Protein AF-S4P8P7-F1 (afdb_monomer)

Foldseek 3Di:
DELEPFKDKDFDADPVVRDTPDIDMDTLVFFDADPVGPVDTGGDVVSSVVRVCVGVVPTDPVSVVPDPDDDYDYDPDDDDDPDVCPPPD

Secondary structure (DSSP, 8-state):
-EE-SSEEEEEEEETTTTEEEEEEEEE---EE--TTGGG--EE-HHHHHHHHHHHHHTS-HHHHTT------EE--S-----STTSS--

Organism: NCBI:txid116150

Structure (mmCIF, N/CA/C/O backbone):
data_AF-S4P8P7-F1
#
_entry.id   AF-S4P8P7-F1
#
loop_
_atom_site.group_PDB
_atom_site.id
_atom_site.type_symbol
_atom_site.label_atom_id
_atom_site.label_alt_id
_atom_site.label_comp_id
_atom_site.label_asym_id
_atom_site.label_entity_id
_atom_site.label_seq_id
_atom_site.pdbx_PDB_ins_code
_atom_site.Cartn_x
_atom_site.Cartn_y
_atom_site.Cartn_z
_atom_site.occupancy
_atom_site.B_iso_or_equiv
_atom_site.auth_seq_id
_atom_site.auth_comp_id
_atom_site.auth_asym_id
_atom_site.auth_atom_id
_atom_site.pdbx_PDB_model_num
ATOM 1 N N . MET A 1 1 ? -3.023 4.177 5.383 1.00 97.94 1 MET A N 1
ATOM 2 C CA . MET A 1 1 ? -2.214 3.338 4.478 1.00 97.94 1 MET A CA 1
ATOM 3 C C . MET A 1 1 ? -1.284 4.255 3.724 1.00 97.94 1 MET A C 1
ATOM 5 O O . MET A 1 1 ? -1.785 5.183 3.117 1.00 97.94 1 MET A O 1
ATOM 9 N N . ASP A 1 2 ? 0.018 4.021 3.802 1.00 98.38 2 ASP A N 1
ATOM 10 C CA . ASP A 1 2 ? 1.050 4.753 3.061 1.00 98.38 2 ASP A CA 1
ATOM 11 C C . ASP A 1 2 ? 1.547 3.863 1.915 1.00 98.38 2 ASP A C 1
ATOM 13 O O . ASP A 1 2 ? 2.133 2.806 2.162 1.00 98.38 2 ASP A O 1
ATOM 17 N N . ILE A 1 3 ? 1.237 4.247 0.676 1.00 98.06 3 ILE A N 1
ATOM 18 C CA . ILE A 1 3 ? 1.655 3.565 -0.554 1.00 98.06 3 ILE A CA 1
ATOM 19 C C . ILE A 1 3 ? 2.860 4.321 -1.119 1.00 98.06 3 ILE A C 1
ATOM 21 O O . ILE A 1 3 ? 2.729 5.194 -1.979 1.00 98.06 3 ILE A O 1
ATOM 25 N N . GLY A 1 4 ? 4.037 4.018 -0.578 1.00 96.94 4 GLY A N 1
ATOM 26 C CA . GLY A 1 4 ? 5.293 4.612 -1.012 1.00 96.94 4 GLY A CA 1
ATOM 27 C C . GLY A 1 4 ? 5.833 3.977 -2.292 1.00 96.94 4 GLY A C 1
ATOM 28 O O . GLY A 1 4 ? 5.368 2.933 -2.748 1.00 96.94 4 GLY A O 1
ATOM 29 N N . THR A 1 5 ? 6.888 4.584 -2.829 1.00 95.62 5 THR A N 1
ATOM 30 C CA .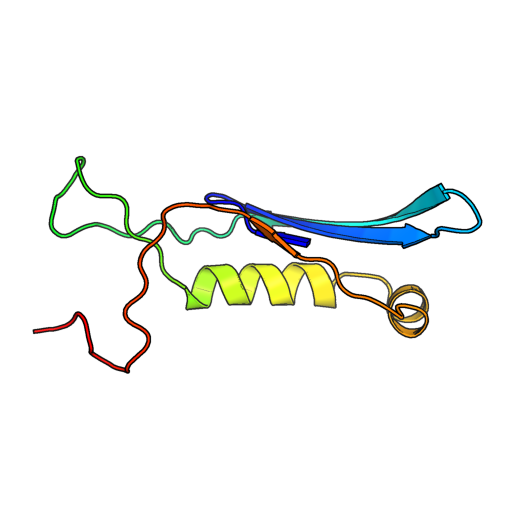 THR A 1 5 ? 7.554 4.103 -4.046 1.00 95.62 5 THR A CA 1
ATOM 31 C C . THR A 1 5 ? 8.188 2.726 -3.839 1.00 95.62 5 THR A C 1
ATOM 33 O O . THR A 1 5 ? 8.052 1.841 -4.679 1.00 95.62 5 THR A O 1
ATOM 36 N N . THR A 1 6 ? 8.847 2.500 -2.703 1.00 96.94 6 THR A N 1
ATOM 37 C CA . THR A 1 6 ? 9.582 1.253 -2.428 1.00 96.94 6 THR A CA 1
ATOM 38 C C . THR A 1 6 ? 8.841 0.283 -1.517 1.00 96.94 6 THR A C 1
ATOM 40 O O . THR A 1 6 ? 9.118 -0.914 -1.548 1.00 96.94 6 THR A O 1
ATOM 43 N N . SER A 1 7 ? 7.897 0.766 -0.710 1.00 98.00 7 SER A N 1
ATOM 44 C CA . SER A 1 7 ? 7.197 -0.042 0.290 1.00 98.00 7 SER A CA 1
ATOM 45 C C . SER A 1 7 ? 5.786 0.468 0.555 1.00 98.00 7 SER A C 1
ATOM 47 O O . SER A 1 7 ? 5.495 1.657 0.430 1.00 98.00 7 SER A O 1
ATOM 49 N N . VAL A 1 8 ? 4.918 -0.449 0.974 1.00 98.62 8 VAL A N 1
ATOM 50 C CA . VAL A 1 8 ? 3.594 -0.155 1.517 1.00 98.62 8 VAL A CA 1
ATOM 51 C C . VAL A 1 8 ? 3.638 -0.326 3.027 1.00 98.62 8 VAL A C 1
ATOM 53 O O . VAL A 1 8 ? 4.106 -1.351 3.527 1.00 98.62 8 VAL A O 1
ATOM 56 N N . LYS A 1 9 ? 3.088 0.643 3.759 1.00 98.69 9 LYS A N 1
ATOM 57 C CA . LYS A 1 9 ? 2.922 0.584 5.215 1.00 98.69 9 LYS A CA 1
ATOM 58 C C . LYS A 1 9 ? 1.448 0.725 5.568 1.00 98.69 9 LYS A C 1
ATOM 60 O O . LYS A 1 9 ? 0.749 1.633 5.114 1.00 98.69 9 LYS A O 1
ATOM 65 N N . VAL A 1 10 ? 0.959 -0.173 6.408 1.00 98.56 10 VAL A N 1
ATOM 66 C CA . VAL A 1 10 ? -0.424 -0.179 6.884 1.00 98.56 10 VAL A CA 1
ATOM 67 C C . VAL A 1 10 ? -0.410 -0.210 8.400 1.00 98.56 10 VAL A C 1
ATOM 69 O O . VAL A 1 10 ? 0.353 -0.955 9.006 1.00 98.56 10 VAL A O 1
ATOM 72 N N . CYS A 1 11 ? -1.270 0.585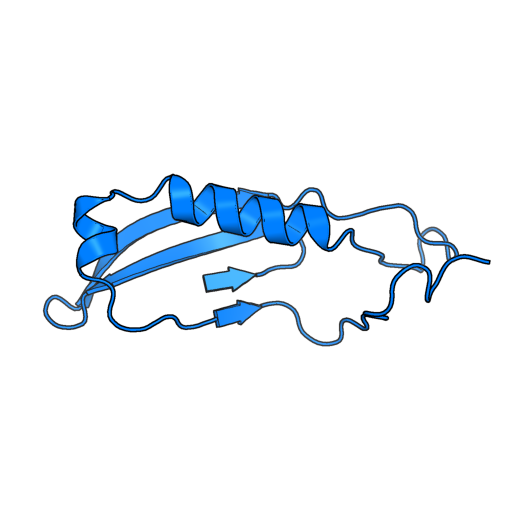 9.018 1.00 98.19 11 CYS A N 1
ATOM 73 C CA . CYS A 1 11 ? -1.528 0.515 10.443 1.00 98.19 11 CYS A CA 1
ATOM 74 C C . CYS A 1 11 ? -3.022 0.647 10.721 1.00 98.19 11 CYS A C 1
ATOM 76 O O . CYS A 1 11 ? -3.774 1.172 9.895 1.00 98.19 11 CYS A O 1
ATOM 78 N N . VAL A 1 12 ? -3.427 0.160 11.888 1.00 98.38 12 VAL A N 1
ATOM 79 C CA . VAL A 1 12 ? -4.734 0.418 12.481 1.00 98.38 12 VAL A CA 1
ATOM 80 C C . VAL A 1 12 ? -4.507 1.324 13.681 1.00 98.38 12 VAL A C 1
ATOM 82 O O . VAL A 1 12 ? -3.667 1.031 14.533 1.00 98.38 12 VAL A O 1
ATOM 85 N N . TYR A 1 13 ? -5.229 2.437 13.698 1.00 97.94 13 TYR A N 1
ATOM 86 C CA . TYR A 1 13 ? -5.179 3.447 14.744 1.00 97.94 13 TYR A CA 1
ATOM 87 C C . TYR A 1 13 ? -6.500 3.436 15.504 1.00 97.94 13 TYR A C 1
ATOM 89 O O . TYR A 1 13 ? -7.563 3.501 14.880 1.00 97.94 13 TYR A O 1
ATOM 97 N N . ASP A 1 14 ? -6.422 3.359 16.826 1.00 97.62 14 ASP A N 1
ATOM 98 C CA . ASP A 1 14 ? -7.572 3.508 17.706 1.00 97.62 14 ASP A CA 1
ATOM 99 C C . ASP A 1 14 ? -7.671 4.976 18.169 1.00 97.62 14 ASP A C 1
ATOM 101 O O . ASP A 1 14 ? -6.767 5.466 18.847 1.00 97.62 14 ASP A O 1
ATOM 105 N N . PRO A 1 15 ? -8.735 5.711 17.796 1.00 96.12 15 PRO A N 1
ATOM 106 C CA . PRO A 1 15 ? -8.891 7.113 18.166 1.00 96.12 15 PRO A CA 1
ATOM 107 C C . PRO A 1 15 ? -9.274 7.339 19.635 1.00 96.12 15 PRO A C 1
ATOM 109 O O . PRO A 1 15 ? -9.094 8.458 20.116 1.00 96.12 15 PRO A O 1
ATOM 112 N N . GLU A 1 16 ? -9.809 6.334 20.336 1.00 96.38 16 GLU A N 1
ATOM 113 C CA . GLU A 1 16 ? -10.202 6.460 21.746 1.00 96.38 16 GLU A CA 1
ATOM 114 C C . GLU A 1 16 ? -8.963 6.420 22.644 1.00 96.38 16 GLU A C 1
ATOM 116 O O . GLU A 1 16 ? -8.741 7.326 23.449 1.00 96.38 16 GLU A O 1
ATOM 121 N N . THR A 1 17 ? -8.110 5.413 22.439 1.00 97.00 17 THR A N 1
ATOM 122 C CA . THR A 1 17 ? -6.838 5.244 23.164 1.00 97.00 17 THR A CA 1
ATOM 123 C C . THR A 1 17 ? -5.693 6.069 22.574 1.00 97.00 17 THR A C 1
ATOM 125 O O . THR A 1 17 ? -4.712 6.346 23.260 1.00 97.00 17 THR A O 1
ATOM 128 N N . LYS A 1 18 ? -5.832 6.524 21.322 1.00 97.00 18 LYS A N 1
ATOM 129 C CA . LYS A 1 18 ? -4.805 7.217 20.523 1.00 97.00 18 LYS A CA 1
ATOM 130 C C . LYS A 1 18 ? -3.572 6.361 20.220 1.00 97.00 18 LYS A C 1
ATOM 132 O O . LYS A 1 18 ? -2.484 6.905 20.019 1.00 97.00 18 LYS A O 1
ATOM 137 N N . GLU A 1 19 ? -3.737 5.046 20.121 1.00 97.31 19 GLU A N 1
ATOM 138 C CA . GLU A 1 19 ? -2.638 4.101 19.916 1.00 97.31 19 GLU A CA 1
ATOM 139 C C . GLU A 1 19 ? -2.669 3.408 1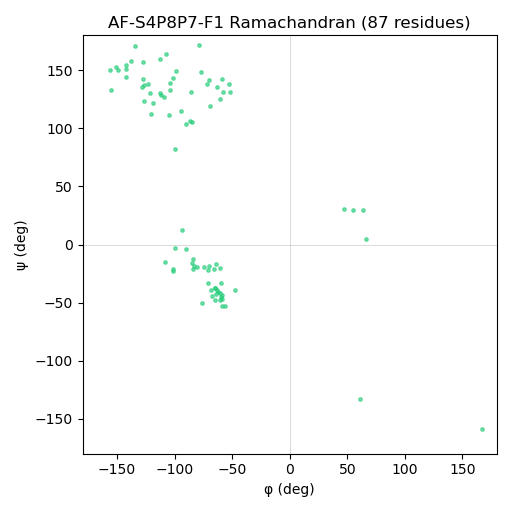8.545 1.00 97.31 19 GLU A C 1
ATOM 141 O O . GLU A 1 19 ? -3.693 3.318 17.862 1.00 97.31 19 GLU A O 1
ATOM 146 N N . LEU A 1 20 ? -1.508 2.888 18.131 1.00 96.94 20 LEU A N 1
ATOM 147 C CA . LEU A 1 20 ? -1.395 1.988 16.983 1.00 96.94 20 LEU A CA 1
ATOM 148 C C . LEU A 1 20 ? -1.560 0.543 17.451 1.00 96.94 20 LEU A C 1
ATOM 150 O O . LEU A 1 20 ? -0.622 -0.054 17.974 1.00 96.94 20 LEU A O 1
ATOM 154 N N . VAL A 1 21 ? -2.730 -0.033 17.203 1.00 97.31 21 VAL A N 1
ATOM 155 C CA . VAL A 1 21 ? -3.085 -1.376 17.692 1.00 97.31 21 VAL A CA 1
ATOM 156 C C . VAL A 1 21 ? -2.573 -2.505 16.793 1.00 97.31 21 VAL A C 1
ATOM 158 O O . VAL A 1 21 ? -2.426 -3.641 17.230 1.00 97.31 21 VAL A O 1
ATOM 161 N N . ALA A 1 22 ? -2.272 -2.211 15.527 1.00 98.06 22 ALA A N 1
ATOM 162 C CA . ALA A 1 22 ? -1.642 -3.159 14.613 1.00 98.06 22 ALA A CA 1
ATOM 163 C C . ALA A 1 22 ? -0.909 -2.424 13.486 1.00 98.06 22 ALA A C 1
ATOM 165 O O . ALA A 1 22 ? -1.314 -1.338 13.067 1.00 98.06 22 ALA A O 1
ATOM 166 N N . LYS A 1 23 ? 0.160 -3.026 12.957 1.00 98.19 23 LYS A N 1
ATOM 167 C CA . LYS A 1 23 ? 0.893 -2.500 11.800 1.00 98.19 23 LYS A CA 1
ATOM 168 C C . LYS A 1 23 ? 1.511 -3.612 10.964 1.00 98.19 23 LYS A C 1
ATOM 170 O O . LYS A 1 23 ? 1.889 -4.650 11.495 1.00 98.19 23 LYS A O 1
ATOM 175 N N . GLN A 1 24 ? 1.635 -3.362 9.669 1.00 98.56 24 GLN A N 1
ATOM 176 C CA . GLN A 1 24 ? 2.304 -4.216 8.695 1.00 98.56 24 GLN A CA 1
ATOM 177 C C . GLN A 1 24 ? 3.051 -3.356 7.679 1.00 98.56 24 GLN A C 1
ATOM 179 O O . GLN A 1 24 ? 2.661 -2.221 7.395 1.00 98.56 24 GLN A O 1
ATOM 184 N N . ASN A 1 25 ? 4.133 -3.896 7.130 1.00 98.19 25 ASN A N 1
ATOM 185 C CA . ASN A 1 25 ? 4.843 -3.285 6.017 1.00 98.19 25 ASN A CA 1
ATOM 186 C C . ASN A 1 25 ? 5.339 -4.356 5.045 1.00 98.19 25 ASN A C 1
ATOM 188 O O . ASN A 1 25 ? 5.528 -5.515 5.425 1.00 98.19 25 ASN A O 1
ATOM 192 N N . LYS A 1 26 ? 5.510 -3.961 3.785 1.00 98.38 26 LYS A N 1
ATOM 193 C CA . LYS A 1 26 ? 6.022 -4.832 2.733 1.00 98.38 26 LYS A CA 1
ATOM 194 C C . LYS A 1 26 ? 6.654 -4.003 1.626 1.00 98.38 26 LYS A C 1
ATOM 196 O O . LYS A 1 26 ? 6.037 -3.053 1.146 1.00 98.38 26 LYS A O 1
ATOM 201 N N . ASP A 1 27 ? 7.846 -4.395 1.194 1.00 98.19 27 ASP A N 1
ATOM 202 C CA . ASP A 1 27 ? 8.466 -3.837 -0.008 1.00 98.19 27 ASP A CA 1
ATOM 203 C C . ASP A 1 27 ? 7.619 -4.157 -1.241 1.00 98.19 27 ASP A C 1
ATOM 205 O O . ASP A 1 27 ? 7.156 -5.290 -1.409 1.00 98.19 27 ASP A O 1
ATOM 209 N N . THR A 1 28 ? 7.418 -3.165 -2.109 1.00 97.00 28 THR A N 1
ATOM 210 C CA . THR A 1 28 ? 6.605 -3.322 -3.324 1.00 97.00 28 THR A CA 1
ATOM 211 C C . THR A 1 28 ? 7.310 -4.189 -4.359 1.00 97.00 28 THR A C 1
ATOM 213 O O . THR A 1 28 ? 6.645 -4.890 -5.116 1.00 97.00 28 THR A O 1
ATOM 216 N N . ALA A 1 29 ? 8.649 -4.115 -4.421 1.00 96.06 29 ALA A N 1
ATOM 217 C CA . ALA A 1 29 ? 9.461 -4.664 -5.512 1.00 96.06 29 ALA A CA 1
ATOM 218 C C . ALA A 1 29 ? 8.903 -4.295 -6.908 1.00 96.06 29 ALA A C 1
ATOM 220 O O . ALA A 1 29 ? 9.010 -5.065 -7.867 1.00 96.06 29 ALA A O 1
ATOM 221 N N . ALA A 1 30 ? 8.262 -3.123 -6.997 1.00 96.56 30 ALA A N 1
ATOM 222 C CA . ALA A 1 30 ? 7.508 -2.699 -8.169 1.00 96.56 30 ALA A CA 1
ATOM 223 C C . ALA A 1 30 ? 8.378 -2.039 -9.237 1.00 96.56 30 ALA A C 1
ATOM 225 O O . ALA A 1 30 ? 7.933 -1.931 -10.371 1.00 96.56 30 ALA A O 1
ATOM 226 N N . ASN A 1 31 ? 9.601 -1.620 -8.905 1.00 94.62 31 ASN A N 1
ATOM 227 C CA . ASN A 1 31 ? 10.508 -1.020 -9.878 1.00 94.62 31 ASN A CA 1
ATOM 228 C C . ASN A 1 31 ? 10.806 -2.021 -11.000 1.00 94.62 31 ASN A C 1
ATOM 230 O O . ASN A 1 31 ? 11.246 -3.145 -10.745 1.00 94.62 31 ASN A O 1
ATOM 234 N N . ILE A 1 32 ? 10.555 -1.598 -12.233 1.00 93.00 32 ILE A N 1
ATOM 235 C CA . ILE A 1 32 ? 10.825 -2.360 -13.451 1.00 93.00 32 ILE A CA 1
ATO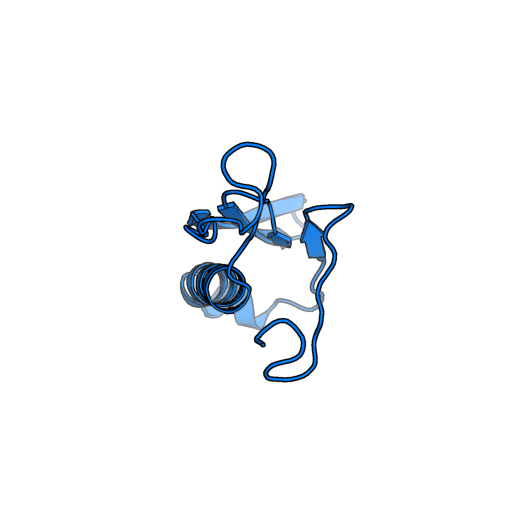M 236 C C . ILE A 1 32 ? 11.647 -1.498 -14.414 1.00 93.00 32 ILE A C 1
ATOM 238 O O . ILE A 1 32 ? 11.609 -0.269 -14.307 1.00 93.00 32 ILE A O 1
ATOM 242 N N . PRO A 1 33 ? 12.398 -2.109 -15.349 1.00 91.88 33 PRO A N 1
ATOM 243 C CA . PRO A 1 33 ? 13.139 -1.355 -16.352 1.00 91.88 33 PRO A CA 1
ATOM 244 C C . PRO A 1 33 ? 12.240 -0.369 -17.109 1.00 91.88 33 PRO A C 1
ATOM 246 O O . PRO A 1 33 ? 11.103 -0.692 -17.466 1.00 91.88 33 PRO A O 1
ATOM 249 N N . SER A 1 34 ? 12.757 0.837 -17.341 1.00 90.81 34 SER A N 1
ATOM 250 C CA . SER A 1 34 ? 12.099 1.865 -18.146 1.00 90.81 34 SER A CA 1
ATOM 251 C C . SER A 1 34 ?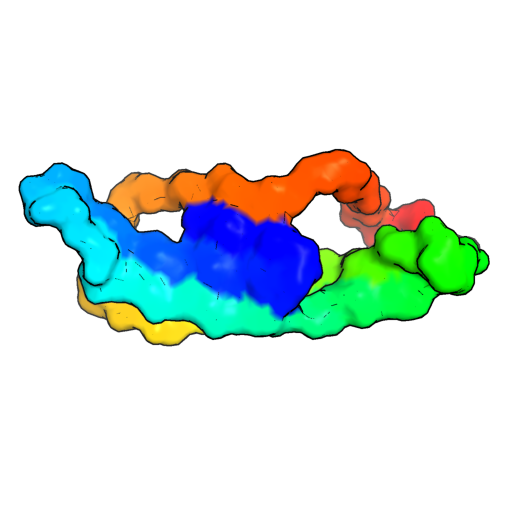 12.668 1.893 -19.562 1.00 90.81 34 SER A C 1
ATOM 253 O O . SER A 1 34 ? 13.863 1.674 -19.760 1.00 90.81 34 SER A O 1
ATOM 255 N N . ASP A 1 35 ? 11.832 2.266 -20.531 1.00 88.88 35 ASP A N 1
ATOM 256 C CA . ASP A 1 35 ? 12.232 2.498 -21.925 1.00 88.88 35 ASP A CA 1
ATOM 257 C C . ASP A 1 35 ? 13.213 3.684 -22.054 1.00 88.88 35 ASP A C 1
ATOM 259 O O . ASP A 1 35 ? 13.895 3.827 -23.063 1.00 88.88 35 ASP A O 1
ATOM 263 N N . GLN A 1 36 ? 13.302 4.532 -21.020 1.00 88.31 36 GLN A N 1
ATOM 264 C CA . GLN A 1 36 ? 14.266 5.637 -20.900 1.00 88.31 36 GLN A CA 1
ATOM 265 C C . GLN A 1 36 ? 15.544 5.241 -20.126 1.00 88.31 36 GLN A C 1
ATOM 267 O O . GLN A 1 36 ? 16.317 6.099 -19.706 1.00 88.31 36 GLN A O 1
ATOM 272 N N . GLY A 1 37 ? 15.774 3.945 -19.882 1.00 89.44 37 GLY A N 1
ATOM 273 C CA . GLY A 1 37 ? 16.950 3.466 -19.153 1.00 89.44 37 GLY A CA 1
ATOM 274 C C . GLY A 1 37 ? 17.025 4.016 -17.724 1.00 89.44 37 GLY A C 1
ATOM 275 O O . GLY A 1 37 ? 16.032 3.994 -16.999 1.00 89.44 37 GLY A O 1
ATOM 276 N N . ILE A 1 38 ? 18.205 4.504 -17.322 1.00 87.25 38 ILE A N 1
ATOM 277 C CA . ILE A 1 38 ? 18.460 5.037 -15.969 1.00 87.25 38 ILE A CA 1
ATOM 278 C C . ILE A 1 38 ? 17.758 6.372 -15.686 1.00 87.25 38 ILE A C 1
ATOM 280 O O . ILE A 1 38 ? 17.603 6.740 -14.525 1.00 87.25 38 ILE A O 1
ATOM 284 N N . GLU A 1 39 ? 17.333 7.091 -16.728 1.00 90.31 39 GLU A N 1
ATOM 285 C CA . GLU A 1 39 ? 16.627 8.371 -16.591 1.00 90.31 39 GLU A CA 1
ATOM 286 C C . GLU A 1 39 ? 15.122 8.180 -16.363 1.00 90.31 39 GLU A C 1
ATOM 288 O O . GLU A 1 39 ? 14.412 9.111 -15.986 1.00 90.31 39 GLU A O 1
ATOM 293 N N . GLY A 1 40 ? 14.620 6.960 -16.570 1.00 90.25 40 GLY A N 1
ATOM 294 C CA . GLY A 1 40 ? 13.224 6.617 -16.364 1.00 90.25 40 GLY A CA 1
ATOM 295 C C . GLY A 1 40 ? 12.978 5.874 -15.056 1.00 90.25 40 GLY A C 1
ATOM 296 O O . GLY A 1 40 ? 13.738 4.994 -14.664 1.00 90.25 40 GLY A O 1
ATOM 297 N N . ASN A 1 41 ? 11.841 6.159 -14.423 1.00 92.06 41 ASN A N 1
ATOM 298 C CA . ASN A 1 41 ? 11.354 5.404 -13.273 1.00 92.06 41 ASN A CA 1
ATOM 299 C C . ASN A 1 41 ? 9.976 4.821 -13.596 1.00 92.06 41 ASN A C 1
ATOM 301 O O . ASN A 1 41 ? 9.010 5.562 -13.783 1.00 92.06 41 ASN A O 1
ATOM 305 N N . LYS A 1 42 ? 9.903 3.491 -13.711 1.00 93.69 42 LYS A N 1
ATOM 306 C CA . LYS A 1 42 ? 8.684 2.759 -14.061 1.00 93.69 42 LYS A CA 1
ATOM 307 C C . LYS A 1 42 ? 8.365 1.751 -12.968 1.00 93.69 42 LYS A C 1
ATOM 309 O O . LYS A 1 42 ? 9.252 1.060 -12.464 1.00 93.69 42 LYS A O 1
ATOM 314 N N . GLN A 1 43 ? 7.085 1.658 -12.620 1.00 95.06 43 GLN A N 1
ATOM 315 C CA . GLN A 1 43 ? 6.608 0.747 -11.590 1.00 95.06 43 GLN A CA 1
ATOM 316 C C . GLN A 1 43 ? 5.463 -0.137 -12.085 1.00 95.06 43 GLN A C 1
ATOM 318 O O . GLN A 1 43 ? 4.586 0.304 -12.824 1.00 95.06 43 GLN A O 1
ATOM 323 N N . ASP A 1 44 ? 5.477 -1.385 -11.637 1.00 94.19 44 ASP A N 1
ATOM 324 C CA . ASP A 1 44 ? 4.453 -2.397 -11.865 1.00 94.19 44 ASP A CA 1
ATOM 325 C C . ASP A 1 44 ? 3.325 -2.254 -10.823 1.00 94.19 44 ASP A C 1
ATOM 327 O O . ASP A 1 44 ? 3.485 -2.590 -9.644 1.00 94.19 44 ASP A O 1
ATOM 331 N N . VAL A 1 45 ? 2.177 -1.720 -11.256 1.00 94.19 45 VAL A N 1
ATOM 332 C CA . VAL A 1 45 ? 1.008 -1.459 -10.396 1.00 94.19 45 VAL A CA 1
ATOM 333 C C . VAL A 1 45 ? 0.476 -2.737 -9.722 1.00 94.19 45 VAL A C 1
ATOM 335 O O . VAL A 1 45 ? 0.278 -2.704 -8.502 1.00 94.19 45 VAL A O 1
ATOM 338 N N . PRO A 1 46 ? 0.280 -3.873 -10.425 1.00 94.75 46 PRO A N 1
ATOM 339 C CA . PRO A 1 46 ? -0.058 -5.152 -9.795 1.00 94.75 46 PRO A CA 1
ATOM 340 C C . PRO A 1 46 ? 0.816 -5.541 -8.593 1.00 94.75 46 PRO A C 1
ATOM 342 O O . PRO A 1 46 ? 0.290 -6.032 -7.587 1.00 94.75 46 PRO A O 1
ATOM 345 N N . LYS A 1 47 ? 2.131 -5.291 -8.636 1.00 97.38 47 LYS A N 1
ATOM 346 C CA . LYS A 1 47 ? 3.022 -5.574 -7.494 1.00 97.38 47 LYS A CA 1
ATOM 347 C C . LYS A 1 47 ? 2.764 -4.655 -6.301 1.00 97.38 47 LYS A C 1
ATOM 349 O O . LYS A 1 47 ? 2.736 -5.128 -5.163 1.00 97.38 47 LYS A O 1
ATOM 354 N N . ILE A 1 48 ? 2.496 -3.370 -6.546 1.00 97.75 48 ILE A N 1
ATOM 355 C CA . ILE A 1 48 ? 2.110 -2.411 -5.494 1.00 97.75 48 ILE A CA 1
ATOM 356 C C . ILE A 1 48 ? 0.808 -2.866 -4.816 1.00 97.75 48 ILE A C 1
ATOM 358 O O . ILE A 1 48 ? 0.737 -2.946 -3.587 1.00 97.75 48 ILE A O 1
ATOM 362 N N . VAL A 1 49 ? -0.205 -3.231 -5.607 1.00 97.12 49 VAL A N 1
ATOM 363 C CA . VAL A 1 49 ? -1.501 -3.722 -5.104 1.00 97.12 49 VAL A CA 1
ATOM 364 C C . VAL A 1 49 ? -1.334 -5.035 -4.330 1.00 97.12 49 VAL A C 1
ATOM 366 O O . VAL A 1 49 ? -1.925 -5.215 -3.265 1.00 97.12 49 VAL A O 1
ATOM 369 N N . SER A 1 50 ? -0.461 -5.929 -4.794 1.00 98.25 50 SER A N 1
ATOM 370 C CA . SER A 1 50 ? -0.134 -7.170 -4.080 1.00 98.25 50 SER A CA 1
ATOM 371 C C . SER A 1 50 ? 0.502 -6.902 -2.710 1.00 98.25 50 SER A C 1
ATOM 373 O O . SER A 1 50 ? 0.141 -7.553 -1.728 1.00 98.25 50 SER A O 1
ATOM 375 N N . ALA A 1 51 ? 1.398 -5.913 -2.604 1.00 98.50 51 ALA A N 1
ATOM 376 C CA . ALA A 1 51 ? 1.982 -5.499 -1.326 1.00 98.50 51 ALA A CA 1
ATOM 377 C C . ALA A 1 51 ? 0.929 -4.905 -0.372 1.00 98.50 51 ALA A C 1
ATOM 379 O O . ALA A 1 51 ? 0.944 -5.199 0.826 1.00 98.50 51 ALA A O 1
ATOM 380 N N . VAL A 1 52 ? -0.039 -4.145 -0.900 1.00 98.44 52 VAL A N 1
ATOM 381 C CA . VAL A 1 52 ? -1.214 -3.684 -0.141 1.00 98.44 52 VAL A CA 1
ATOM 382 C C . VAL A 1 52 ? -2.013 -4.864 0.421 1.00 98.44 52 VAL A C 1
ATOM 384 O O . VAL A 1 52 ? -2.245 -4.917 1.633 1.00 98.44 52 VAL A O 1
ATOM 387 N N . HIS A 1 53 ? -2.397 -5.830 -0.419 1.00 98.25 53 HIS A N 1
ATOM 388 C CA . HIS A 1 53 ? -3.147 -7.010 0.025 1.00 98.25 53 HIS A CA 1
ATOM 389 C C . HIS A 1 53 ? -2.379 -7.828 1.061 1.00 98.25 53 HIS A C 1
ATOM 391 O O . HIS A 1 53 ? -2.956 -8.250 2.066 1.00 98.25 53 HIS A O 1
ATOM 397 N N . TYR A 1 54 ? -1.072 -8.009 0.858 1.00 98.50 54 TYR A N 1
ATOM 398 C CA . TYR A 1 54 ? -0.207 -8.675 1.823 1.00 98.50 54 TYR A CA 1
ATOM 399 C C . TYR A 1 54 ? -0.283 -7.991 3.193 1.00 98.50 54 TYR A C 1
ATOM 401 O O . TYR A 1 54 ? -0.598 -8.646 4.186 1.00 98.50 54 TYR A O 1
ATOM 409 N N . CYS A 1 55 ? -0.067 -6.674 3.246 1.00 98.44 55 CYS A N 1
ATOM 410 C CA . CYS A 1 55 ? -0.099 -5.924 4.499 1.00 98.44 55 CYS A CA 1
ATOM 411 C C . CYS A 1 55 ? -1.456 -6.022 5.200 1.00 98.44 55 CYS A C 1
ATOM 413 O O . CYS A 1 55 ? -1.496 -6.270 6.401 1.00 98.44 55 CYS A O 1
ATOM 415 N N . VAL A 1 56 ? -2.565 -5.868 4.471 1.00 98.00 56 VAL A N 1
ATOM 416 C CA . VAL A 1 56 ? -3.908 -5.926 5.070 1.00 98.00 56 VAL A CA 1
ATOM 417 C C . VAL A 1 56 ? -4.234 -7.335 5.569 1.00 98.00 56 VAL A C 1
ATOM 419 O O . VAL A 1 56 ? -4.698 -7.490 6.694 1.00 98.00 56 VAL A O 1
ATOM 422 N N . SER A 1 57 ? -3.941 -8.373 4.781 1.00 97.88 57 SER A N 1
ATOM 423 C CA . SER A 1 57 ? -4.246 -9.769 5.143 1.00 97.88 57 SER A CA 1
ATOM 424 C C . SER A 1 57 ? -3.468 -10.289 6.359 1.00 97.88 57 SER A C 1
ATOM 426 O O . SER A 1 57 ? -3.894 -11.252 6.995 1.00 97.88 57 SER A O 1
ATOM 428 N N . ARG A 1 58 ? -2.335 -9.656 6.685 1.00 98.12 58 ARG A N 1
ATOM 429 C CA . ARG A 1 58 ? -1.476 -9.987 7.831 1.00 98.12 58 ARG A CA 1
ATOM 430 C C . ARG A 1 58 ? -1.844 -9.240 9.115 1.00 98.12 58 ARG A C 1
ATOM 432 O O . ARG A 1 58 ? -1.215 -9.479 10.146 1.00 98.12 58 ARG A O 1
ATOM 439 N N . LEU A 1 59 ? -2.821 -8.335 9.075 1.00 98.12 59 LEU A N 1
ATOM 440 C CA . LEU A 1 59 ? -3.347 -7.706 10.286 1.00 98.12 59 LEU A CA 1
ATOM 441 C C . LEU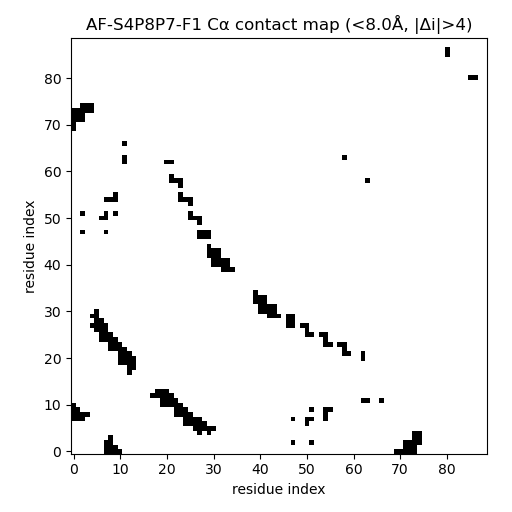 A 1 59 ? -4.288 -8.674 11.030 1.00 98.12 59 LEU A C 1
ATOM 443 O O . LEU A 1 59 ? -4.963 -9.483 10.385 1.00 98.12 59 LEU A O 1
ATOM 447 N N . PRO A 1 60 ? -4.364 -8.601 12.373 1.00 97.88 60 PRO A N 1
ATOM 448 C CA . PRO A 1 60 ? -5.274 -9.437 13.151 1.00 97.88 60 PRO A CA 1
ATOM 449 C C . PRO A 1 60 ? -6.734 -9.243 12.717 1.00 97.88 60 PRO A C 1
ATOM 451 O O . PRO A 1 60 ? -7.216 -8.117 12.563 1.00 97.88 60 PRO A O 1
ATOM 454 N N . ARG A 1 61 ? -7.451 -10.348 12.475 1.00 96.94 61 ARG A N 1
ATOM 455 C CA . ARG A 1 61 ? -8.829 -10.314 11.946 1.00 96.94 61 ARG A CA 1
ATOM 456 C C . ARG A 1 61 ? -9.809 -9.672 12.924 1.00 96.94 61 ARG A C 1
ATOM 458 O O . ARG A 1 61 ? -10.727 -8.979 12.503 1.00 96.94 61 ARG A O 1
ATOM 465 N N . ASP A 1 62 ? -9.619 -9.918 14.211 1.00 9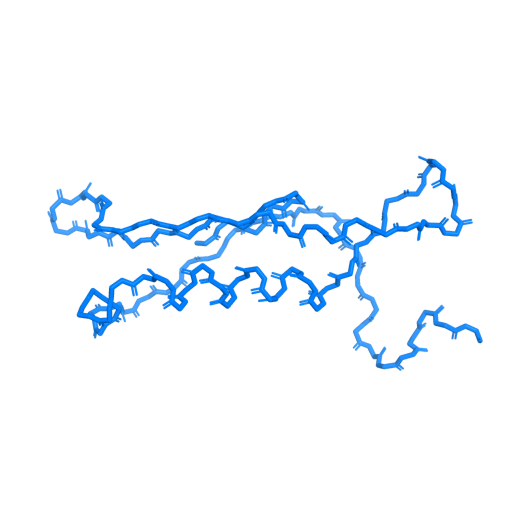7.31 62 ASP A N 1
ATOM 466 C CA . ASP A 1 62 ? -10.348 -9.301 15.316 1.00 97.31 62 ASP A CA 1
ATOM 467 C C . ASP A 1 62 ? -10.197 -7.776 15.310 1.00 97.31 62 ASP A C 1
ATOM 469 O O . ASP A 1 62 ? -11.202 -7.075 15.400 1.00 97.31 62 ASP A O 1
ATOM 473 N N . VAL A 1 63 ? -8.991 -7.254 15.074 1.00 96.50 63 VAL A N 1
ATOM 474 C CA . VAL A 1 63 ? -8.757 -5.810 14.910 1.00 96.50 63 VAL A CA 1
ATOM 475 C C . VAL A 1 63 ? -9.458 -5.282 13.652 1.00 96.50 63 VAL A C 1
ATOM 477 O O . VAL A 1 63 ? -10.184 -4.289 13.711 1.00 96.50 63 VAL A O 1
ATOM 480 N N . LEU A 1 64 ? -9.304 -5.966 12.510 1.00 97.19 64 LEU A N 1
ATOM 481 C CA . LEU A 1 64 ? -9.888 -5.536 11.231 1.00 97.19 64 LEU A CA 1
ATOM 482 C C . LEU A 1 64 ? -11.420 -5.432 11.260 1.00 97.19 64 LEU A C 1
ATOM 484 O O . LEU A 1 64 ? -11.975 -4.542 10.617 1.00 97.19 64 LEU A O 1
ATOM 488 N N . ARG A 1 65 ? -12.109 -6.291 12.022 1.00 97.31 65 ARG A N 1
ATOM 489 C CA . ARG A 1 65 ? -13.579 -6.261 12.164 1.00 97.31 65 ARG A CA 1
ATOM 490 C C . ARG A 1 65 ? -14.119 -4.956 12.753 1.00 97.31 65 ARG A C 1
ATOM 492 O O . ARG A 1 65 ? -15.298 -4.669 12.570 1.00 97.31 65 ARG A O 1
ATOM 499 N N . HIS A 1 66 ? -13.284 -4.182 13.442 1.00 96.44 66 HIS A N 1
ATOM 500 C CA . HIS A 1 66 ? -13.671 -2.924 14.081 1.00 96.44 66 HIS A CA 1
ATOM 501 C C . HIS A 1 66 ? -13.289 -1.684 13.256 1.00 96.44 66 HIS A C 1
ATOM 503 O O . HIS A 1 66 ? -13.626 -0.561 13.637 1.00 96.44 66 HIS A O 1
ATOM 509 N N . VAL A 1 67 ? -12.609 -1.855 12.116 1.00 97.19 67 VAL A N 1
ATOM 510 C CA . VAL A 1 67 ? -12.201 -0.741 11.251 1.00 97.19 67 VAL A CA 1
ATOM 511 C C . VAL A 1 67 ? -13.429 -0.115 10.586 1.00 97.19 67 VAL A C 1
ATOM 513 O O . VAL A 1 67 ? -14.129 -0.757 9.810 1.00 97.19 67 VAL A O 1
ATOM 516 N N . LYS A 1 68 ? -13.667 1.173 10.862 1.00 97.44 68 LYS A N 1
ATOM 517 C CA . LYS A 1 68 ? -14.801 1.942 10.308 1.00 97.44 68 LYS A CA 1
ATOM 518 C C . LYS A 1 68 ? -14.419 2.856 9.142 1.00 97.44 68 LYS A C 1
ATOM 520 O O . LYS A 1 68 ? -15.288 3.299 8.399 1.00 97.44 68 LYS A O 1
ATOM 525 N N . LYS A 1 69 ? -13.137 3.213 9.023 1.00 97.69 69 LYS A N 1
ATOM 526 C CA . LYS A 1 69 ? -12.625 4.193 8.054 1.00 97.69 69 LYS A CA 1
ATOM 527 C C . LYS A 1 69 ? -11.268 3.742 7.529 1.00 97.69 69 LYS A C 1
ATOM 529 O O . LYS A 1 69 ? -10.460 3.217 8.290 1.00 97.69 69 LYS A O 1
ATOM 534 N N . ILE A 1 70 ? -11.009 4.000 6.250 1.00 97.75 70 ILE A N 1
ATOM 535 C CA . ILE A 1 70 ? -9.713 3.762 5.610 1.00 97.75 70 ILE A CA 1
ATOM 536 C C . ILE A 1 70 ? -9.183 5.106 5.121 1.00 97.75 70 ILE A C 1
ATOM 538 O O . ILE A 1 70 ? -9.838 5.788 4.339 1.00 97.75 70 ILE A O 1
ATOM 542 N N . GLY A 1 71 ? -7.997 5.484 5.593 1.00 98.06 71 GLY A N 1
ATOM 543 C CA . GLY A 1 71 ? -7.237 6.614 5.064 1.00 98.06 71 GLY A CA 1
ATOM 544 C C . GLY A 1 71 ? -6.077 6.116 4.210 1.00 98.06 71 GLY A C 1
ATOM 545 O O . GLY A 1 71 ? -5.403 5.153 4.593 1.00 98.06 71 GLY A O 1
ATOM 546 N N . VAL A 1 72 ? -5.823 6.771 3.079 1.00 97.88 72 VAL A N 1
ATOM 547 C CA . VAL A 1 72 ? -4.726 6.437 2.161 1.00 97.88 72 VAL A CA 1
ATOM 548 C C . VAL A 1 72 ? -3.904 7.692 1.865 1.00 97.88 72 VAL A C 1
ATOM 550 O O . VAL A 1 72 ? -4.460 8.757 1.621 1.00 97.88 72 VAL A O 1
ATOM 553 N N . CYS A 1 73 ? -2.585 7.549 1.892 1.00 97.69 73 CYS A N 1
ATOM 554 C CA . CYS A 1 73 ? -1.591 8.482 1.379 1.00 97.69 73 CYS A CA 1
ATOM 555 C C . CYS A 1 73 ? -0.552 7.687 0.572 1.00 97.69 73 CYS A C 1
ATOM 557 O O . CYS A 1 73 ? -0.575 6.452 0.568 1.00 97.69 73 CYS A O 1
ATOM 559 N N . GLY A 1 74 ? 0.345 8.367 -0.137 1.00 96.00 74 GLY A N 1
ATOM 560 C CA . GLY A 1 74 ? 1.375 7.687 -0.911 1.00 96.00 74 GLY A CA 1
ATOM 561 C C . GLY A 1 74 ? 2.104 8.600 -1.882 1.00 96.00 74 GLY A C 1
ATOM 562 O O . GLY A 1 74 ? 2.115 9.821 -1.721 1.00 96.00 74 GLY A O 1
ATOM 563 N N . GLN A 1 75 ? 2.716 7.983 -2.889 1.00 93.50 75 GLN A N 1
ATOM 564 C CA . GLN A 1 75 ? 3.503 8.674 -3.905 1.00 93.50 75 GLN A CA 1
ATOM 565 C C . GLN A 1 75 ? 2.703 9.721 -4.693 1.00 93.50 75 GLN A C 1
AT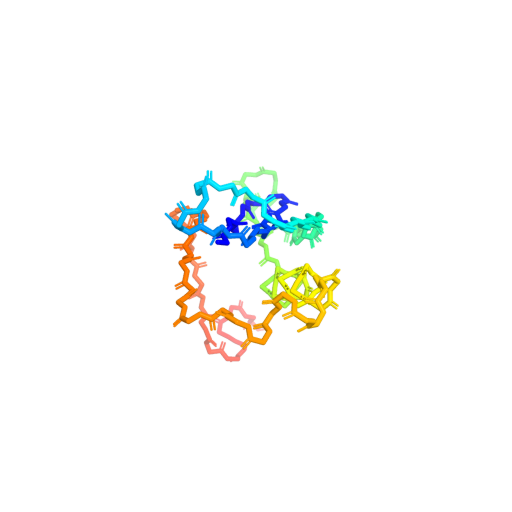OM 567 O O . GLN A 1 75 ? 1.543 9.516 -5.050 1.00 93.50 75 GLN A O 1
ATOM 572 N N . MET A 1 76 ? 3.369 10.834 -4.998 1.00 93.00 76 MET A N 1
ATOM 573 C CA . MET A 1 76 ? 2.859 11.925 -5.831 1.00 93.00 76 MET A CA 1
ATOM 574 C C . MET A 1 76 ? 3.558 11.910 -7.198 1.00 93.00 76 MET A C 1
ATOM 576 O O . MET A 1 76 ? 4.601 11.278 -7.353 1.00 93.00 76 MET A O 1
ATOM 580 N N . HIS A 1 77 ? 2.995 12.614 -8.184 1.00 92.69 77 HIS A N 1
ATOM 581 C CA . HIS A 1 77 ? 3.566 12.806 -9.532 1.00 92.69 77 HIS A CA 1
ATOM 582 C C . HIS A 1 77 ? 3.678 11.559 -10.434 1.00 92.69 77 HIS A C 1
ATOM 584 O O . HIS A 1 77 ? 4.189 11.662 -11.546 1.00 92.69 77 HIS A O 1
ATOM 590 N N . GLY A 1 78 ? 3.172 10.398 -10.011 1.00 91.06 78 GLY A N 1
ATOM 591 C CA . GLY A 1 78 ? 3.071 9.223 -10.879 1.00 91.06 78 GLY A CA 1
ATOM 592 C C . GLY A 1 78 ? 2.007 9.398 -11.967 1.00 91.06 78 GLY A C 1
ATOM 593 O O . GLY A 1 78 ? 0.927 9.926 -11.705 1.00 91.06 78 GLY A O 1
ATOM 594 N N . VAL A 1 79 ? 2.293 8.913 -13.176 1.00 92.62 79 VAL A N 1
ATOM 595 C CA . VAL A 1 79 ? 1.337 8.860 -14.292 1.00 92.62 79 VAL A CA 1
ATOM 596 C C . VAL A 1 79 ? 1.018 7.399 -14.590 1.00 92.62 79 VAL A C 1
ATOM 598 O O . VAL A 1 79 ? 1.925 6.582 -14.723 1.00 92.62 79 VAL A O 1
ATOM 601 N N . VAL A 1 80 ? -0.270 7.065 -14.695 1.00 91.50 80 VAL A N 1
ATOM 602 C CA . VAL A 1 80 ? -0.736 5.705 -14.997 1.00 91.50 80 VAL A CA 1
ATOM 603 C C . VAL A 1 80 ? -1.676 5.752 -16.192 1.00 91.50 80 VAL A C 1
ATOM 605 O O . VAL A 1 80 ? -2.702 6.430 -16.155 1.00 91.50 80 VAL A O 1
ATOM 608 N N . LEU A 1 81 ? -1.354 4.994 -17.240 1.00 90.81 81 LEU A N 1
ATOM 609 C CA . LEU A 1 81 ? -2.313 4.700 -18.299 1.00 90.81 81 LEU A CA 1
ATOM 610 C C . LEU A 1 81 ? -3.122 3.465 -17.888 1.00 90.81 81 LEU A C 1
ATOM 612 O O . LEU A 1 81 ? -2.602 2.355 -17.876 1.00 90.81 81 LEU A O 1
ATOM 616 N N . TRP A 1 82 ? -4.379 3.669 -17.494 1.00 87.75 82 TRP A N 1
ATOM 617 C CA . TRP A 1 82 ? -5.179 2.638 -16.815 1.00 87.75 82 TRP A CA 1
ATOM 618 C C . TRP A 1 82 ? -5.816 1.598 -17.747 1.00 87.75 82 TRP A C 1
ATOM 620 O O . TRP A 1 82 ? -6.233 0.535 -17.291 1.00 87.75 82 TRP A O 1
ATOM 630 N N . LYS A 1 83 ? -5.938 1.912 -19.041 1.00 89.38 83 LYS A N 1
ATOM 631 C CA . LYS A 1 83 ? -6.518 0.997 -20.025 1.00 89.38 83 LYS A CA 1
ATOM 632 C C . LYS A 1 83 ? -5.538 -0.151 -20.289 1.00 89.38 83 LYS A C 1
ATOM 634 O O . LYS A 1 83 ? -4.339 0.079 -20.440 1.00 89.38 83 LYS A O 1
ATOM 639 N N . ASP A 1 84 ? -6.067 -1.370 -20.387 1.00 80.50 84 ASP A N 1
ATOM 640 C CA . ASP A 1 84 ? -5.282 -2.541 -20.782 1.00 80.50 84 ASP A CA 1
ATOM 641 C C . ASP A 1 84 ? -4.525 -2.268 -22.091 1.00 80.50 84 ASP A C 1
ATOM 643 O O . ASP A 1 84 ? -5.107 -1.753 -23.053 1.00 80.50 84 ASP A O 1
ATOM 647 N N . ARG A 1 85 ? -3.223 -2.575 -22.099 1.00 78.69 85 ARG A N 1
ATOM 648 C CA . ARG A 1 85 ? -2.305 -2.333 -23.227 1.00 78.69 85 ARG A CA 1
ATOM 649 C C . ARG A 1 85 ? -2.258 -0.878 -23.721 1.00 78.69 85 ARG A C 1
ATOM 651 O O . ARG A 1 85 ? -1.994 -0.622 -24.888 1.00 78.69 85 ARG A O 1
ATOM 658 N N . ALA A 1 86 ? -2.487 0.107 -22.849 1.00 82.94 86 ALA A N 1
ATOM 659 C CA . ALA A 1 86 ? -2.393 1.520 -23.233 1.00 82.94 86 ALA A CA 1
ATOM 660 C C . ALA A 1 86 ? -0.960 2.022 -23.485 1.00 82.94 86 ALA A C 1
ATOM 662 O O . ALA A 1 86 ? -0.794 3.047 -24.141 1.00 82.94 86 ALA A O 1
ATOM 663 N N . TRP A 1 87 ? 0.053 1.341 -22.937 1.00 72.56 87 TRP A N 1
ATOM 664 C CA . TRP A 1 87 ? 1.469 1.715 -23.074 1.00 72.56 87 TRP A CA 1
ATOM 665 C C . TRP A 1 87 ? 2.264 0.765 -23.986 1.00 72.56 87 TRP A C 1
ATOM 667 O O . TRP A 1 87 ? 3.367 1.103 -24.405 1.00 72.56 87 TRP A O 1
ATOM 677 N N . GLU A 1 88 ? 1.736 -0.417 -24.303 1.00 66.25 88 GLU A N 1
ATOM 678 C CA . GLU A 1 88 ? 2.440 -1.378 -25.156 1.00 66.25 88 GLU A CA 1
ATOM 679 C C . GLU A 1 88 ? 2.164 -1.077 -26.635 1.00 66.25 88 GLU A C 1
ATOM 681 O O . GLU A 1 88 ? 1.016 -0.848 -27.021 1.00 66.25 88 GLU A O 1
ATOM 686 N N . LYS A 1 89 ? 3.234 -1.028 -27.438 1.00 54.94 89 LYS A N 1
ATOM 687 C CA . LYS A 1 89 ? 3.167 -0.987 -28.905 1.00 54.94 89 LYS A CA 1
ATOM 688 C C . LYS A 1 89 ? 2.862 -2.368 -29.467 1.00 54.94 89 LYS A C 1
ATOM 690 O O . LYS A 1 89 ? 3.457 -3.337 -28.948 1.00 54.94 89 LYS A O 1
#

Sequence (89 aa):
MDIGTTSVKVCVYDPETKELVAKQNKDTAANIPSDQGIEGNKQDVPKIVSAVHYCVSRLPRDVLRHVKKIGVCGQMHGVVLWKDRAWEK

Mean predicted aligned error: 3.69 Å

Nearest PDB structures (foldseek):
  5ncw-assembly1_B  TM=6.310E-01  e=9.488E-01  Tannerella forsythia
  5nct-assembly1_C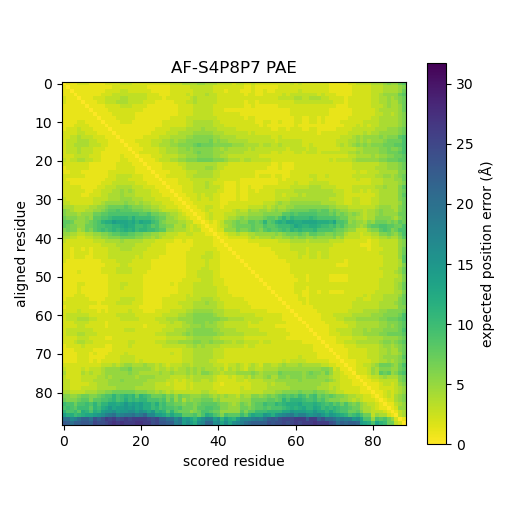  TM=6.222E-01  e=9.488E-01  Tannerella forsythia
  6bj5-assembly1_F  TM=5.570E-01  e=5.114E-01  Myxoma virus (strain Lausanne)
  7zas-assembly1_dd  TM=5.640E-01  e=8.271E-01  Ixodes ricinus
  7zas-assembly2_bb  TM=5.756E-01  e=8.271E-01  Ixodes ricinus

Solvent-accessible surface area (backbone atoms only — not comparable to full-atom values): 5537 Å² total; per-residue (Å²): 60,39,44,46,82,62,32,28,40,36,66,43,74,42,83,89,83,69,43,76,81,43,74,34,67,32,67,21,80,18,73,46,92,28,99,58,47,92,84,35,87,36,68,41,62,71,39,42,54,48,22,48,52,51,29,59,72,71,47,60,66,78,62,57,74,70,64,88,78,88,62,80,52,58,67,76,93,79,85,79,76,84,53,87,71,64,84,63,131

pLDDT: mean 94.25, std 6.98, range [54.94, 98.69]

InterPro domains:
  IPR018484 Carbohydrate kinase FGGY, N-terminal [PF00370] (1-83)
  IPR043129 ATPase, nucleotide binding domain [SSF53067] (2-85)

Radius of gyration: 15.93 Å; Cα contacts (8 Å, |Δi|>4): 124; chains: 1; bounding box: 33×23×52 Å